Protein AF-A0A941I715-F1 (afdb_monomer_lite)

Sequence (125 aa):
VWVVMDITERKRLETQLQESMAEQLRLRTLQMQAELKEAERARIHAEEATAAKSMFLANMSHEIRTPMNAIIGMAHLALRTALDDKQRDYVEKIHHAGMSLLGIVNDILDFSKVEAGKLSIEHID

pLDDT: mean 88.22, std 15.09, range [35.47, 98.5]

Organism: NCBI:txid2828733

InterPro domains:
  IPR000700 PAS-associated, C-terminal [PS50113] (1-19)
  IPR003661 Signal transduction histidine kinase, dimerisation/phosphoacceptor domain [PF00512] (52-117)
  IPR003661 Signal transduction histidine kinase, dimerisation/phosphoacceptor domain [SM00388] (52-117)
  IPR003661 Signal transduction histidine kinase, dimerisation/phosphoacceptor domain [cd00082] (51-113)
  IPR036097 Signal transduction histidine kinase, dimerisation/phosphoacceptor domain superfamily [SSF47384] (40-118)

Secondary structure (DSSP, 8-state):
--HHHHHHHHHHHHHHHHHHHHHHHHHHHHHHHHHHHHHHHHHHHHHHHHHHHHHHHHHHHHHHHHHHHHHHHHHHHHTTS---HHHHHHHHHHHHHHHHHHHHHHHHHHHHHHHTT--------

Radius of gyration: 34.63 Å; chains: 1; bounding box: 70×21×107 Å

Structure (mmCIF, N/CA/C/O backbone):
data_AF-A0A941I715-F1
#
_entry.id   AF-A0A941I715-F1
#
loop_
_atom_site.group_PDB
_atom_site.id
_atom_site.type_symbol
_atom_site.label_atom_id
_atom_site.label_alt_id
_atom_site.label_comp_id
_atom_site.label_asym_id
_atom_site.label_entity_id
_atom_site.label_seq_id
_atom_site.pdbx_PDB_ins_code
_atom_site.Cartn_x
_atom_site.Cartn_y
_atom_site.Cartn_z
_atom_site.occupancy
_atom_site.B_iso_or_equiv
_atom_site.auth_seq_id
_atom_site.auth_comp_id
_atom_site.auth_asym_id
_atom_site.auth_atom_id
_atom_site.pdbx_PDB_model_num
ATOM 1 N N . VAL A 1 1 ? 40.218 -7.087 -73.235 1.00 48.50 1 VAL A N 1
ATOM 2 C CA . VAL A 1 1 ? 40.426 -6.153 -72.104 1.00 48.50 1 VAL A CA 1
ATOM 3 C C . VAL A 1 1 ? 39.073 -5.566 -71.711 1.00 48.50 1 VAL A C 1
ATOM 5 O O . VAL A 1 1 ? 38.735 -4.510 -72.201 1.00 48.50 1 VAL A O 1
ATOM 8 N N . TRP A 1 2 ? 38.258 -6.298 -70.941 1.00 55.56 2 TRP A N 1
ATOM 9 C CA . TRP A 1 2 ? 36.926 -5.839 -70.474 1.00 55.56 2 TRP A CA 1
ATOM 10 C C . TRP A 1 2 ? 36.509 -6.475 -69.133 1.00 55.56 2 TRP A C 1
ATOM 12 O O . TRP A 1 2 ? 35.708 -5.906 -68.409 1.00 55.56 2 TRP A O 1
ATOM 22 N N . VAL A 1 3 ? 37.119 -7.600 -68.737 1.00 56.84 3 VAL A N 1
ATOM 23 C CA . VAL A 1 3 ? 36.773 -8.307 -67.488 1.00 56.84 3 VAL A CA 1
ATOM 24 C C . VAL A 1 3 ? 37.235 -7.569 -66.223 1.00 56.84 3 VAL A C 1
ATOM 26 O O . VAL A 1 3 ? 36.580 -7.665 -65.200 1.00 56.84 3 VAL A O 1
ATOM 29 N N . VAL A 1 4 ? 38.326 -6.794 -66.270 1.00 57.59 4 VAL A N 1
ATOM 30 C CA . VAL A 1 4 ? 38.911 -6.151 -65.068 1.00 57.59 4 VAL A CA 1
ATOM 31 C C . VAL A 1 4 ? 38.121 -4.911 -64.605 1.00 57.59 4 VAL A C 1
ATOM 33 O O . VAL A 1 4 ? 38.171 -4.547 -63.430 1.00 57.59 4 VAL A O 1
ATOM 36 N N . MET A 1 5 ? 37.363 -4.277 -65.508 1.00 55.78 5 MET A N 1
ATOM 37 C CA . MET A 1 5 ? 36.610 -3.050 -65.209 1.00 55.78 5 MET A CA 1
ATOM 38 C C . MET A 1 5 ? 35.299 -3.347 -64.448 1.00 55.78 5 MET A C 1
ATOM 40 O O . MET A 1 5 ? 34.951 -2.601 -63.540 1.00 55.78 5 MET A O 1
ATOM 44 N N . ASP A 1 6 ? 34.665 -4.496 -64.711 1.00 64.88 6 ASP A N 1
ATOM 45 C CA . ASP A 1 6 ? 33.419 -4.96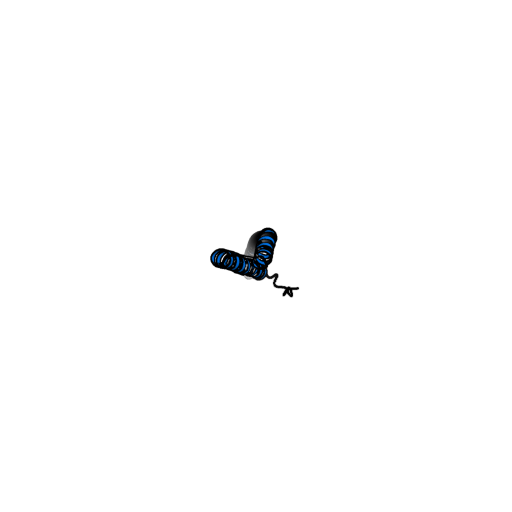4 -64.069 1.00 64.88 6 ASP A CA 1
ATOM 46 C C . ASP A 1 6 ? 33.611 -5.339 -62.581 1.00 64.88 6 ASP A C 1
ATOM 48 O O . ASP A 1 6 ? 32.857 -4.934 -61.694 1.00 64.88 6 ASP A O 1
ATOM 52 N N . ILE A 1 7 ? 34.719 -6.020 -62.267 1.00 73.00 7 ILE A N 1
ATOM 53 C CA . ILE A 1 7 ? 35.015 -6.508 -60.907 1.00 73.00 7 ILE A CA 1
ATOM 54 C C . ILE A 1 7 ? 35.323 -5.376 -59.918 1.00 73.00 7 ILE A C 1
ATOM 56 O O . ILE A 1 7 ? 35.133 -5.545 -58.714 1.00 73.00 7 ILE A O 1
ATOM 60 N N . THR A 1 8 ? 35.822 -4.235 -60.402 1.00 84.19 8 THR A N 1
ATOM 61 C CA . THR A 1 8 ? 36.220 -3.106 -59.545 1.00 84.19 8 THR A CA 1
ATOM 62 C C . THR A 1 8 ? 35.006 -2.306 -59.076 1.00 84.19 8 THR A C 1
ATOM 64 O O . THR A 1 8 ? 34.928 -1.964 -57.896 1.00 84.19 8 THR A O 1
ATOM 67 N N . GLU A 1 9 ? 34.042 -2.033 -59.962 1.00 83.50 9 GLU A N 1
ATOM 68 C CA . GLU A 1 9 ? 32.791 -1.363 -59.579 1.00 83.50 9 GLU A CA 1
ATOM 69 C C . GLU A 1 9 ? 31.936 -2.241 -58.674 1.00 83.50 9 GLU A C 1
ATOM 71 O O . GLU A 1 9 ? 31.484 -1.779 -57.626 1.00 83.50 9 GLU A O 1
ATOM 76 N N . ARG A 1 10 ? 31.801 -3.530 -59.006 1.00 84.12 10 ARG A N 1
ATOM 77 C CA . ARG A 1 10 ? 31.069 -4.479 -58.166 1.00 84.12 10 ARG A CA 1
ATOM 78 C C . ARG A 1 10 ? 31.646 -4.568 -56.750 1.00 84.12 10 ARG A C 1
ATOM 80 O O . ARG A 1 10 ? 30.887 -4.484 -55.790 1.00 84.12 10 ARG A O 1
ATOM 87 N N . LYS A 1 11 ? 32.975 -4.668 -56.601 1.00 86.50 11 LYS A N 1
ATOM 88 C CA . LYS A 1 11 ? 33.616 -4.670 -55.272 1.00 86.50 11 LYS A CA 1
ATOM 89 C C . LYS A 1 11 ? 33.367 -3.379 -54.498 1.00 86.50 11 LYS A C 1
ATOM 91 O O . LYS A 1 11 ? 33.125 -3.445 -53.301 1.00 86.50 11 LYS A O 1
ATOM 96 N N . ARG A 1 12 ? 33.413 -2.214 -55.157 1.00 86.75 12 ARG A N 1
ATOM 97 C CA . ARG A 1 12 ? 33.127 -0.923 -54.504 1.00 86.75 12 ARG A CA 1
ATOM 98 C C . ARG A 1 12 ? 31.690 -0.853 -54.000 1.00 86.75 12 ARG A C 1
ATOM 100 O O . ARG A 1 12 ? 31.486 -0.414 -52.876 1.00 86.75 12 ARG A O 1
ATOM 107 N N . LEU A 1 13 ? 30.726 -1.316 -54.796 1.00 88.75 13 LEU A N 1
ATOM 108 C CA . LEU A 1 13 ? 29.319 -1.380 -54.394 1.00 88.75 13 LEU A CA 1
ATOM 109 C C . LEU A 1 13 ? 29.108 -2.346 -53.223 1.00 88.75 13 LEU A C 1
ATOM 111 O O . LEU A 1 13 ? 28.404 -2.008 -52.278 1.00 88.75 13 LEU A O 1
ATOM 115 N N . GLU A 1 14 ? 29.749 -3.517 -53.245 1.00 90.25 14 GLU A N 1
ATOM 116 C CA . GLU A 1 14 ? 29.704 -4.477 -52.134 1.00 90.25 14 GLU A CA 1
ATOM 117 C C . GLU A 1 14 ? 30.309 -3.886 -50.849 1.00 90.25 14 GLU A C 1
ATOM 119 O O . GLU A 1 14 ? 29.703 -4.001 -49.786 1.00 90.25 14 GLU A O 1
ATOM 124 N N . THR A 1 15 ? 31.454 -3.197 -50.932 1.00 91.75 15 THR A N 1
ATOM 125 C CA . THR A 1 15 ? 32.066 -2.514 -49.778 1.00 91.75 15 THR A CA 1
ATOM 126 C C . THR A 1 15 ? 31.189 -1.375 -49.258 1.00 91.75 15 THR A C 1
ATOM 128 O O . THR A 1 15 ? 30.943 -1.314 -48.059 1.00 91.75 15 THR A O 1
ATOM 131 N N . GLN A 1 16 ? 30.641 -0.525 -50.131 1.00 92.38 16 GLN A N 1
ATOM 132 C CA . GLN A 1 16 ? 29.723 0.550 -49.730 1.00 92.38 16 GLN A CA 1
ATOM 133 C C . GLN A 1 16 ? 28.449 0.007 -49.076 1.00 92.38 16 GLN A C 1
ATOM 135 O O . GLN A 1 16 ? 27.970 0.563 -48.087 1.00 92.38 16 GLN A O 1
ATOM 140 N N . LEU A 1 17 ? 27.903 -1.094 -49.602 1.00 92.31 17 LEU A N 1
ATOM 141 C CA . LEU A 1 17 ? 26.750 -1.764 -49.011 1.00 92.31 17 LEU A CA 1
ATOM 142 C C . LEU A 1 17 ? 27.092 -2.331 -47.628 1.00 92.31 17 LEU A C 1
ATOM 144 O O . LEU A 1 17 ? 26.318 -2.149 -46.692 1.00 92.31 17 LEU A O 1
ATOM 148 N N . GLN A 1 18 ? 28.255 -2.972 -47.479 1.00 92.88 18 GLN A N 1
ATOM 149 C CA . GLN A 1 18 ? 28.731 -3.486 -46.192 1.00 92.88 18 GLN A CA 1
ATOM 150 C C . GLN A 1 18 ? 28.954 -2.369 -45.168 1.00 92.88 18 GLN A C 1
ATOM 152 O O . GLN A 1 18 ? 28.526 -2.506 -44.024 1.00 92.88 18 GLN A O 1
ATOM 157 N N . GLU A 1 19 ? 29.572 -1.258 -45.568 1.00 94.31 19 GLU A N 1
ATOM 158 C CA . GLU A 1 19 ? 29.776 -0.083 -44.714 1.00 94.31 19 GLU A CA 1
ATOM 159 C C . GLU A 1 19 ? 28.439 0.533 -44.284 1.00 94.31 19 GLU A C 1
ATOM 161 O O . GLU A 1 19 ? 28.235 0.805 -43.101 1.00 94.31 19 GLU A O 1
ATOM 166 N N . SER A 1 20 ? 27.487 0.673 -45.214 1.00 93.69 20 SER A N 1
ATOM 167 C CA . SER A 1 20 ? 26.140 1.166 -44.913 1.00 93.69 20 SER A CA 1
ATOM 168 C C . SER A 1 20 ? 25.390 0.250 -43.941 1.00 93.69 20 SER A C 1
ATOM 170 O O . SER A 1 20 ? 24.794 0.734 -42.978 1.00 93.69 20 SER A O 1
ATOM 172 N N . MET A 1 21 ? 25.449 -1.070 -44.143 1.00 94.38 21 MET A N 1
ATOM 173 C CA . MET A 1 21 ? 24.836 -2.048 -43.239 1.00 94.38 21 MET A CA 1
ATOM 174 C C . MET A 1 21 ? 25.486 -2.037 -41.852 1.00 94.38 21 MET A C 1
ATOM 176 O O . MET A 1 21 ? 24.779 -2.100 -40.845 1.00 94.38 21 MET A O 1
ATOM 180 N N . ALA A 1 22 ? 26.817 -1.941 -41.781 1.00 94.88 22 ALA A N 1
ATOM 181 C CA . ALA A 1 22 ? 27.546 -1.858 -40.519 1.00 94.88 22 ALA A CA 1
ATOM 182 C C . ALA A 1 22 ? 27.158 -0.598 -39.735 1.00 94.88 22 ALA A C 1
ATOM 184 O O . ALA A 1 22 ? 26.914 -0.674 -38.528 1.00 94.88 22 ALA A O 1
ATOM 185 N N . GLU A 1 23 ? 27.021 0.539 -40.418 1.00 94.94 23 GLU A N 1
ATOM 186 C CA . GLU A 1 23 ? 26.576 1.781 -39.789 1.00 94.94 23 GLU A CA 1
ATOM 187 C C . GLU A 1 23 ? 25.114 1.696 -39.327 1.00 94.94 23 GLU A C 1
ATOM 189 O O . GLU A 1 23 ? 24.802 2.069 -38.198 1.00 94.94 23 GLU A O 1
ATOM 194 N N . GLN A 1 24 ? 24.215 1.112 -40.128 1.00 95.44 24 GLN A N 1
ATOM 195 C CA . GLN A 1 24 ? 22.828 0.872 -39.713 1.00 95.44 24 GLN A CA 1
ATOM 196 C C . GLN A 1 24 ? 22.735 -0.022 -38.470 1.00 95.44 24 GLN A C 1
ATOM 198 O O . GLN A 1 24 ? 21.983 0.287 -37.544 1.00 95.44 24 GLN A O 1
ATOM 203 N N . LEU A 1 25 ? 23.506 -1.113 -38.424 1.00 96.44 25 LEU A N 1
ATOM 204 C CA . LEU A 1 25 ? 23.578 -2.000 -37.260 1.00 96.44 25 LEU A CA 1
ATOM 205 C C . LEU A 1 25 ? 24.098 -1.261 -36.028 1.00 96.44 25 LEU A C 1
ATOM 207 O O . LEU A 1 25 ? 23.554 -1.426 -34.934 1.00 96.44 25 LEU A O 1
ATOM 211 N N . ARG A 1 26 ? 25.118 -0.416 -36.199 1.00 96.31 26 ARG A N 1
ATOM 212 C CA . ARG A 1 26 ? 25.669 0.402 -35.118 1.00 96.31 26 ARG A CA 1
ATOM 213 C C . ARG A 1 26 ? 24.632 1.381 -34.575 1.00 96.31 26 ARG A C 1
ATOM 215 O O . ARG A 1 26 ? 24.416 1.411 -33.365 1.00 96.31 26 ARG A O 1
ATOM 222 N N . LEU A 1 27 ? 23.958 2.130 -35.447 1.00 96.44 27 LEU A N 1
ATOM 223 C CA . LEU A 1 27 ? 22.904 3.069 -35.057 1.00 96.44 27 LEU A CA 1
ATOM 224 C C . LEU A 1 27 ? 21.757 2.355 -34.341 1.00 96.44 27 LEU A C 1
ATOM 226 O O . LEU A 1 27 ? 21.313 2.811 -33.289 1.00 96.44 27 LEU A O 1
ATOM 230 N N . ARG A 1 28 ? 21.332 1.195 -34.850 1.00 96.31 28 ARG A N 1
ATOM 231 C CA . ARG A 1 28 ? 20.278 0.393 -34.223 1.00 96.31 28 ARG A CA 1
ATOM 232 C C . ARG A 1 28 ? 20.692 -0.153 -32.859 1.00 96.31 28 ARG A C 1
ATOM 234 O O . ARG A 1 28 ? 19.882 -0.167 -31.939 1.00 96.31 28 ARG A O 1
ATOM 241 N N . THR A 1 29 ? 21.956 -0.547 -32.707 1.00 96.12 29 THR A N 1
ATOM 242 C CA . THR A 1 29 ? 22.513 -0.979 -31.416 1.00 96.12 29 THR A CA 1
ATOM 243 C C . THR A 1 29 ? 22.512 0.170 -30.408 1.00 96.12 29 THR A C 1
ATOM 245 O O . THR A 1 29 ? 22.099 -0.023 -29.268 1.00 96.12 29 THR A O 1
ATOM 248 N N . LEU A 1 30 ? 22.916 1.375 -30.823 1.00 97.12 30 LEU A N 1
ATOM 249 C CA . LEU A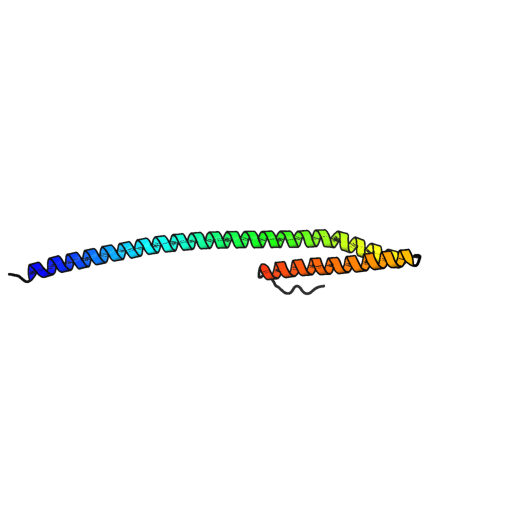 1 30 ? 22.896 2.565 -29.966 1.00 97.12 30 LEU A CA 1
ATOM 250 C C . LEU A 1 30 ? 21.467 2.958 -29.562 1.00 97.12 30 LEU A C 1
ATOM 252 O O . LEU A 1 30 ? 21.235 3.272 -28.396 1.00 97.12 30 LEU A O 1
ATOM 256 N N . GLN A 1 31 ? 20.509 2.895 -30.493 1.00 96.69 31 GLN A N 1
ATOM 257 C CA . GLN A 1 31 ? 19.089 3.128 -30.206 1.00 96.69 31 GLN A CA 1
ATOM 258 C C . GLN A 1 31 ? 18.550 2.114 -29.195 1.00 96.69 31 GLN A C 1
ATOM 260 O O . GLN A 1 31 ? 18.013 2.510 -28.166 1.00 96.69 31 GLN A O 1
ATOM 265 N N . MET A 1 32 ? 18.782 0.821 -29.426 1.00 96.56 32 MET A N 1
ATOM 266 C CA . MET A 1 32 ? 18.347 -0.240 -28.516 1.00 96.56 32 MET A CA 1
ATOM 267 C C . MET A 1 32 ? 18.969 -0.087 -27.120 1.00 96.56 32 MET A C 1
ATOM 269 O O . MET A 1 32 ? 18.294 -0.285 -26.115 1.00 96.56 32 MET A O 1
ATOM 273 N N . GLN A 1 33 ? 20.243 0.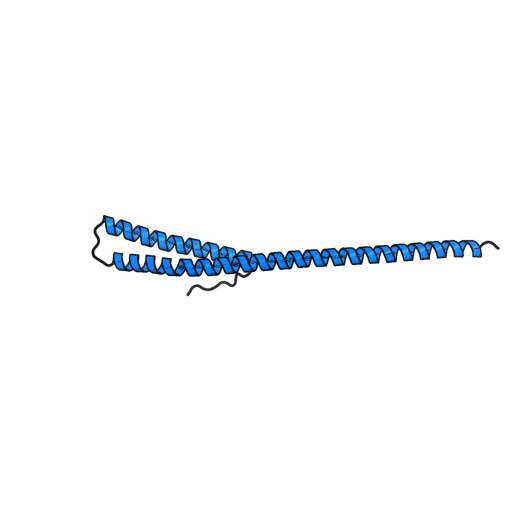305 -27.028 1.00 96.94 33 GLN A N 1
ATOM 274 C CA . GLN A 1 33 ? 20.888 0.585 -25.741 1.00 96.94 33 GLN A CA 1
ATOM 275 C C . GLN A 1 33 ? 20.261 1.784 -25.017 1.00 96.94 33 GLN A C 1
ATOM 277 O O . GLN A 1 33 ? 20.120 1.747 -23.793 1.00 96.94 33 GLN A O 1
ATOM 282 N N . ALA A 1 34 ? 19.891 2.838 -25.748 1.00 96.56 34 ALA A N 1
ATOM 283 C CA . ALA A 1 34 ? 19.209 3.994 -25.176 1.00 96.56 34 ALA A CA 1
ATOM 284 C C . ALA A 1 34 ? 17.812 3.619 -24.655 1.00 96.56 34 ALA A C 1
ATOM 286 O O . ALA A 1 34 ? 17.501 3.924 -23.505 1.00 96.56 34 ALA A O 1
ATOM 287 N N . GLU A 1 35 ? 17.030 2.884 -25.451 1.00 96.94 35 GLU A N 1
ATOM 288 C CA . GLU A 1 35 ? 15.700 2.384 -25.076 1.00 96.94 35 GLU A CA 1
ATOM 289 C C . GLU A 1 35 ? 15.761 1.473 -23.846 1.00 96.94 35 GLU A C 1
ATOM 291 O O . GLU A 1 35 ? 14.993 1.654 -22.904 1.00 96.94 35 GLU A O 1
ATOM 296 N N . LEU A 1 36 ? 16.718 0.538 -23.796 1.00 97.19 36 LEU A N 1
ATOM 297 C CA . LEU A 1 36 ? 16.913 -0.333 -22.632 1.00 97.19 36 LEU A CA 1
ATOM 298 C C . LEU A 1 36 ? 17.246 0.465 -21.370 1.00 97.19 36 LEU A C 1
ATOM 300 O O . LEU A 1 36 ? 16.738 0.166 -20.292 1.00 97.19 36 LEU A O 1
ATOM 304 N N . LYS A 1 37 ? 18.088 1.495 -21.492 1.00 97.25 37 LYS A N 1
ATOM 305 C CA . LYS A 1 37 ? 18.455 2.347 -20.358 1.00 97.25 37 LYS A CA 1
ATOM 306 C C . LYS A 1 37 ? 17.272 3.177 -19.861 1.00 97.25 37 LYS A C 1
ATOM 308 O O . LYS A 1 37 ? 17.165 3.417 -18.661 1.00 97.25 37 LYS A O 1
ATOM 313 N N . GLU A 1 38 ? 16.410 3.637 -20.760 1.00 96.81 38 GLU A N 1
ATOM 314 C CA . GLU A 1 38 ? 15.191 4.362 -20.406 1.00 96.81 38 GLU A CA 1
ATOM 315 C C . GLU A 1 38 ? 14.157 3.440 -19.753 1.00 96.81 38 GLU A C 1
ATOM 317 O O . GLU A 1 38 ? 13.642 3.768 -18.684 1.00 96.81 38 GLU A O 1
ATOM 322 N N . ALA A 1 39 ? 13.937 2.253 -20.323 1.00 96.88 39 ALA A N 1
ATOM 323 C CA . ALA A 1 39 ? 13.063 1.235 -19.754 1.00 96.88 39 ALA A CA 1
ATOM 324 C C . ALA A 1 39 ? 13.517 0.815 -18.349 1.00 96.88 39 ALA A C 1
ATOM 326 O O . ALA A 1 39 ? 12.698 0.732 -17.437 1.00 96.88 39 ALA A O 1
ATOM 327 N N . GLU A 1 40 ? 14.822 0.621 -18.142 1.00 96.50 40 GLU A N 1
ATOM 328 C CA . GLU A 1 40 ? 15.363 0.267 -16.830 1.00 96.50 40 GLU A CA 1
ATOM 329 C C . GLU A 1 40 ? 15.182 1.395 -15.808 1.00 96.50 40 GLU A C 1
ATOM 331 O O . GLU A 1 40 ? 14.796 1.143 -14.669 1.00 96.50 40 GLU A O 1
ATOM 336 N N . ARG A 1 41 ? 15.379 2.658 -16.208 1.00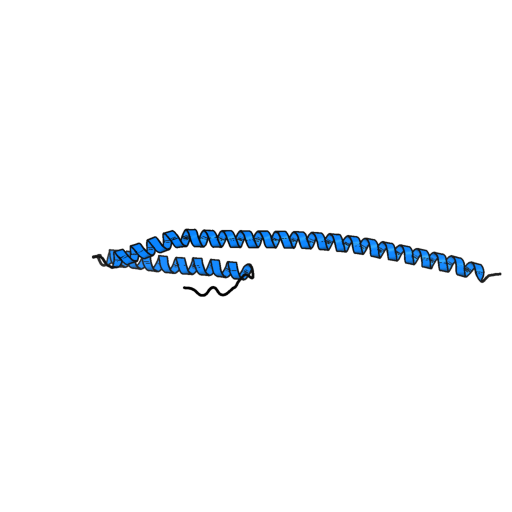 96.62 41 ARG A N 1
ATOM 337 C CA . ARG A 1 41 ? 15.089 3.807 -15.333 1.00 96.62 41 ARG A CA 1
ATOM 338 C C . ARG A 1 41 ? 13.613 3.877 -14.959 1.00 96.62 41 ARG A C 1
ATOM 340 O O . ARG A 1 41 ? 13.297 4.102 -13.795 1.00 96.62 41 ARG A O 1
ATOM 347 N N . ALA A 1 42 ? 12.720 3.675 -15.924 1.00 95.69 42 ALA A N 1
ATOM 348 C CA . ALA A 1 42 ? 11.284 3.652 -15.673 1.00 95.69 42 ALA A CA 1
ATOM 349 C C . ALA A 1 42 ? 10.896 2.503 -14.726 1.00 95.69 42 ALA A C 1
ATOM 351 O O . ALA A 1 42 ? 10.106 2.716 -13.806 1.00 95.69 42 ALA A O 1
ATOM 352 N N . ARG A 1 43 ? 11.498 1.317 -14.900 1.00 93.88 43 ARG A N 1
ATOM 353 C CA . ARG A 1 43 ? 11.313 0.159 -14.013 1.00 93.88 43 ARG A CA 1
ATOM 354 C C . ARG A 1 43 ? 11.750 0.473 -12.584 1.00 93.88 43 ARG A C 1
ATOM 356 O O . ARG A 1 43 ? 10.958 0.287 -11.667 1.00 93.88 43 ARG A O 1
ATOM 363 N N . ILE A 1 44 ? 12.963 1.002 -12.402 1.00 94.75 44 ILE A N 1
ATOM 364 C CA . ILE A 1 44 ? 13.495 1.371 -11.080 1.00 94.75 44 ILE A CA 1
ATOM 365 C C . ILE A 1 44 ? 12.576 2.390 -10.398 1.00 94.75 44 ILE A C 1
ATOM 367 O O . ILE A 1 44 ? 12.187 2.189 -9.251 1.00 94.75 44 ILE A O 1
ATOM 371 N N . HIS A 1 45 ? 12.156 3.441 -11.106 1.00 94.25 45 HIS A N 1
ATOM 372 C CA . HIS A 1 45 ? 11.241 4.435 -10.541 1.00 94.25 45 HIS A CA 1
ATOM 373 C C . HIS A 1 45 ? 9.884 3.844 -10.137 1.00 94.25 45 HIS A C 1
ATOM 375 O O . HIS A 1 45 ? 9.342 4.207 -9.092 1.00 94.25 45 HIS A O 1
ATOM 381 N N . ALA A 1 46 ? 9.332 2.925 -10.931 1.00 90.38 46 ALA A N 1
ATOM 382 C CA . ALA A 1 46 ? 8.088 2.239 -10.589 1.00 90.38 46 ALA A CA 1
ATOM 383 C C . ALA A 1 46 ? 8.245 1.343 -9.344 1.00 90.38 46 ALA A C 1
ATOM 385 O O . ALA A 1 46 ? 7.359 1.308 -8.484 1.00 90.38 46 ALA A O 1
ATOM 386 N N . GLU A 1 47 ? 9.379 0.653 -9.213 1.00 89.62 47 GLU A N 1
ATOM 387 C CA . GLU A 1 47 ? 9.700 -0.188 -8.055 1.00 89.62 47 GLU A CA 1
ATOM 388 C C . GLU A 1 47 ? 9.884 0.637 -6.779 1.00 89.62 47 GLU A C 1
ATOM 390 O O . GLU A 1 47 ? 9.315 0.297 -5.740 1.00 89.62 47 GLU A O 1
ATOM 395 N N . GLU A 1 48 ? 10.601 1.759 -6.861 1.00 90.94 48 GLU A N 1
ATOM 396 C CA . GLU A 1 48 ? 10.768 2.703 -5.752 1.00 90.94 48 GLU A CA 1
ATOM 397 C C . GLU A 1 48 ? 9.421 3.270 -5.288 1.00 90.94 48 GLU A C 1
ATOM 399 O O . GLU A 1 48 ? 9.129 3.277 -4.089 1.00 90.94 48 GLU A O 1
ATOM 404 N N . ALA A 1 49 ? 8.564 3.689 -6.225 1.00 90.19 49 ALA A N 1
ATOM 405 C CA . ALA A 1 49 ? 7.232 4.199 -5.912 1.00 90.19 49 ALA A CA 1
ATOM 406 C C . ALA A 1 49 ? 6.356 3.134 -5.229 1.00 90.19 49 ALA A C 1
ATOM 408 O O . ALA A 1 49 ? 5.681 3.418 -4.235 1.00 90.19 49 ALA A O 1
ATOM 409 N N . THR A 1 50 ? 6.407 1.892 -5.715 1.00 87.50 50 THR A N 1
ATOM 410 C CA . THR A 1 50 ? 5.666 0.761 -5.138 1.00 87.50 50 THR A CA 1
ATOM 411 C C . THR A 1 50 ? 6.165 0.422 -3.731 1.00 87.50 50 THR A C 1
ATOM 413 O O . THR A 1 50 ? 5.367 0.208 -2.812 1.00 87.50 50 THR A O 1
ATOM 416 N N . ALA A 1 51 ? 7.484 0.427 -3.522 1.00 87.00 51 ALA A N 1
ATOM 417 C CA . ALA A 1 51 ? 8.089 0.200 -2.215 1.00 87.00 51 ALA A CA 1
ATOM 418 C C . ALA A 1 51 ? 7.720 1.305 -1.212 1.00 87.00 51 ALA A C 1
ATOM 420 O O . ALA A 1 51 ? 7.343 0.998 -0.079 1.00 87.00 51 ALA A O 1
ATOM 421 N N . ALA A 1 52 ? 7.761 2.572 -1.634 1.00 89.19 52 ALA A N 1
ATOM 422 C CA . ALA A 1 52 ? 7.367 3.712 -0.809 1.00 89.19 52 ALA A CA 1
ATOM 423 C C . ALA A 1 52 ? 5.882 3.648 -0.417 1.00 89.19 52 ALA A C 1
ATOM 425 O O . ALA A 1 52 ? 5.549 3.806 0.759 1.00 89.19 52 ALA A O 1
ATOM 426 N N . LYS A 1 53 ? 4.995 3.330 -1.372 1.00 89.50 53 LYS A N 1
ATOM 427 C CA . LYS A 1 53 ? 3.560 3.108 -1.119 1.00 89.50 53 LYS A CA 1
ATOM 428 C C . LYS A 1 53 ? 3.338 1.992 -0.096 1.00 89.50 53 LYS A C 1
ATOM 430 O O . LYS A 1 53 ? 2.570 2.164 0.849 1.00 89.50 53 LYS A O 1
ATOM 435 N N . SER A 1 54 ? 4.046 0.873 -0.251 1.00 88.12 54 SER A N 1
ATOM 436 C CA . SER A 1 54 ? 3.946 -0.276 0.658 1.00 88.12 54 SER A CA 1
ATOM 437 C C . SER A 1 54 ? 4.365 0.085 2.083 1.00 88.12 54 SER A C 1
ATOM 439 O O . SER A 1 54 ? 3.662 -0.235 3.039 1.00 88.12 54 SER A O 1
ATOM 441 N N . MET A 1 55 ? 5.495 0.783 2.224 1.00 89.56 55 MET A N 1
ATOM 442 C CA . MET A 1 55 ? 6.014 1.222 3.519 1.00 89.56 55 MET A CA 1
ATOM 443 C C . MET A 1 55 ? 5.068 2.213 4.199 1.00 89.56 55 MET A C 1
ATOM 445 O O . MET A 1 55 ? 4.795 2.086 5.390 1.00 89.56 55 MET A O 1
ATOM 449 N N . PHE A 1 56 ? 4.524 3.162 3.436 1.00 92.19 56 PHE A N 1
ATOM 450 C CA . PHE A 1 56 ? 3.535 4.104 3.941 1.00 92.19 56 PHE A CA 1
ATOM 451 C C . PHE A 1 56 ? 2.304 3.380 4.501 1.00 92.19 56 PHE A C 1
ATOM 453 O O . PHE A 1 56 ? 1.914 3.628 5.639 1.00 92.19 56 PHE A O 1
ATOM 460 N N . LEU A 1 57 ? 1.731 2.438 3.745 1.00 91.94 57 LEU A N 1
ATOM 461 C CA . LEU A 1 57 ? 0.544 1.695 4.181 1.00 91.94 57 LEU A CA 1
ATOM 462 C C . LEU A 1 57 ? 0.814 0.815 5.409 1.00 91.94 57 LEU A C 1
ATOM 464 O O . LEU A 1 57 ? -0.025 0.760 6.308 1.00 91.94 57 LEU A O 1
ATOM 468 N N . ALA A 1 58 ? 1.987 0.183 5.493 1.00 89.38 58 ALA A N 1
ATOM 469 C CA . ALA A 1 58 ? 2.386 -0.588 6.671 1.00 89.38 58 ALA A CA 1
ATOM 470 C C . ALA A 1 58 ? 2.481 0.290 7.931 1.00 89.38 58 ALA A C 1
ATOM 472 O O . ALA A 1 58 ? 1.927 -0.063 8.974 1.00 89.38 58 ALA A O 1
ATOM 473 N N . ASN A 1 59 ? 3.114 1.462 7.818 1.00 89.62 59 ASN A N 1
ATOM 474 C CA . ASN A 1 59 ? 3.241 2.403 8.930 1.00 89.62 59 ASN A CA 1
ATOM 475 C C . ASN A 1 59 ? 1.872 2.923 9.382 1.00 89.62 59 ASN A C 1
ATOM 477 O O . ASN A 1 59 ? 1.559 2.877 10.570 1.00 89.62 59 ASN A O 1
ATOM 481 N N . MET A 1 60 ? 1.023 3.339 8.438 1.00 93.38 60 MET A N 1
ATOM 482 C CA . MET A 1 60 ? -0.334 3.800 8.746 1.00 93.38 60 MET A CA 1
ATOM 483 C C . MET A 1 60 ? -1.177 2.703 9.404 1.00 93.38 60 MET A C 1
ATOM 485 O O . MET A 1 60 ? -1.887 2.975 10.369 1.00 93.38 60 MET A O 1
ATOM 489 N N . SER A 1 61 ? -1.075 1.450 8.946 1.00 93.19 61 SER A N 1
ATOM 490 C CA . SER A 1 61 ? -1.775 0.324 9.576 1.00 93.19 61 SER A CA 1
ATOM 491 C C . SER A 1 61 ? -1.357 0.144 11.040 1.00 93.19 61 SER A C 1
ATOM 493 O O . SER A 1 61 ? -2.220 0.019 11.911 1.00 93.19 61 SER A O 1
ATOM 495 N N . HIS A 1 62 ? -0.057 0.212 11.345 1.00 93.94 62 HIS A N 1
ATOM 496 C CA . HIS A 1 62 ? 0.441 0.118 12.720 1.00 93.94 62 HIS A CA 1
ATOM 497 C C . HIS A 1 62 ? -0.032 1.292 13.602 1.00 93.94 62 HIS A C 1
ATOM 499 O O . HIS A 1 62 ? -0.470 1.091 14.744 1.00 93.94 62 HIS A O 1
ATOM 505 N N . GLU A 1 63 ? 0.016 2.515 13.067 1.00 96.38 63 GLU A N 1
ATOM 506 C CA . GLU A 1 63 ? -0.432 3.729 13.760 1.00 96.38 63 GLU A CA 1
ATOM 507 C C . GLU A 1 63 ? -1.943 3.757 14.003 1.00 96.38 63 GLU A C 1
ATOM 509 O O . GLU A 1 63 ? -2.374 4.310 15.010 1.00 96.38 63 GLU A O 1
ATOM 514 N N . ILE A 1 64 ? -2.747 3.123 13.144 1.00 93.69 64 ILE A N 1
ATOM 515 C CA . ILE A 1 64 ? -4.197 2.981 13.340 1.00 93.69 64 ILE A CA 1
ATOM 516 C C . ILE A 1 64 ? -4.512 1.826 14.299 1.00 93.69 64 ILE A C 1
ATOM 518 O O . ILE A 1 64 ? -5.379 1.955 15.165 1.00 93.69 64 ILE A O 1
ATOM 522 N N . ARG A 1 65 ? -3.803 0.695 14.198 1.00 94.38 65 ARG A N 1
ATOM 523 C CA . ARG A 1 65 ? -4.055 -0.497 15.025 1.00 94.38 65 ARG A CA 1
ATOM 524 C C . ARG A 1 65 ? -3.919 -0.202 16.517 1.00 94.38 65 ARG A C 1
ATOM 526 O O . ARG A 1 65 ? -4.739 -0.664 17.303 1.00 94.38 65 ARG A O 1
ATOM 533 N N . THR A 1 66 ? -2.918 0.582 16.910 1.00 96.06 66 THR A N 1
ATOM 534 C CA . THR A 1 66 ? -2.655 0.912 18.321 1.00 96.06 66 THR A CA 1
ATOM 535 C C . THR A 1 66 ? -3.835 1.627 19.009 1.00 96.06 66 THR A C 1
ATOM 537 O O . THR A 1 66 ? -4.364 1.083 19.984 1.00 96.06 66 THR A O 1
ATOM 540 N N . PRO A 1 67 ? -4.313 2.797 18.534 1.00 96.88 67 PRO A N 1
ATOM 541 C CA . PRO A 1 67 ? -5.469 3.466 19.125 1.00 96.88 67 PRO A CA 1
ATOM 542 C C . PRO A 1 67 ? -6.758 2.655 18.959 1.00 96.88 67 PRO A C 1
ATOM 544 O O . PRO A 1 67 ? -7.586 2.661 19.867 1.00 96.88 67 PRO A O 1
ATOM 547 N N . MET A 1 68 ? -6.925 1.905 17.864 1.00 96.69 68 MET A N 1
ATOM 548 C CA . MET A 1 68 ? -8.111 1.063 17.682 1.00 96.69 68 MET A CA 1
ATOM 549 C C . MET A 1 68 ? -8.183 -0.086 18.685 1.00 96.69 68 MET A C 1
ATOM 551 O O . MET A 1 68 ? -9.231 -0.289 19.297 1.00 96.69 68 MET A O 1
ATOM 555 N N . ASN A 1 69 ? -7.072 -0.785 18.928 1.00 96.50 69 ASN A N 1
ATOM 556 C CA . ASN A 1 69 ? -6.996 -1.822 19.957 1.00 96.50 69 ASN A CA 1
ATOM 557 C C . ASN A 1 69 ? -7.270 -1.248 21.351 1.00 96.50 69 ASN A C 1
ATOM 559 O O . ASN A 1 69 ? -7.952 -1.889 22.151 1.00 96.50 69 ASN A O 1
ATOM 563 N N . ALA A 1 70 ? -6.801 -0.028 21.635 1.00 97.62 70 ALA A N 1
ATOM 564 C CA . ALA A 1 70 ? -7.130 0.658 22.879 1.00 97.62 70 ALA A CA 1
ATOM 565 C C . ALA A 1 70 ? -8.638 0.948 22.984 1.00 97.62 70 ALA A C 1
ATOM 567 O O . ALA A 1 70 ? -9.242 0.620 24.001 1.00 97.62 70 ALA A O 1
ATOM 568 N N . ILE A 1 71 ? -9.270 1.490 21.937 1.00 97.00 71 ILE A N 1
ATOM 569 C CA . ILE A 1 71 ? -10.717 1.773 21.913 1.00 97.00 71 ILE A CA 1
ATOM 570 C C . ILE A 1 71 ? -11.536 0.490 22.106 1.00 97.00 71 ILE A C 1
ATOM 572 O O . ILE A 1 71 ? -12.444 0.467 22.936 1.00 97.00 71 ILE A O 1
ATOM 576 N N . ILE A 1 72 ? -11.199 -0.587 21.390 1.00 97.50 72 ILE A N 1
ATOM 577 C CA . ILE A 1 72 ? -11.870 -1.892 21.503 1.00 97.50 72 ILE A CA 1
ATOM 578 C C . ILE A 1 72 ? -11.688 -2.465 22.909 1.00 97.50 72 ILE A C 1
ATOM 580 O O . ILE A 1 72 ? -12.661 -2.904 23.520 1.00 97.50 72 ILE A O 1
ATOM 584 N N . GLY A 1 73 ? -10.469 -2.412 23.452 1.00 97.56 73 GLY A N 1
ATOM 585 C CA . GLY A 1 73 ? -10.174 -2.860 24.810 1.00 97.56 73 GLY A CA 1
ATOM 586 C C . GLY A 1 73 ? -10.964 -2.081 25.862 1.00 97.56 73 GLY A C 1
ATOM 587 O O . GLY A 1 73 ? -11.555 -2.682 26.757 1.00 97.56 73 GLY A O 1
ATOM 588 N N . MET A 1 74 ? -11.055 -0.756 25.730 1.00 98.19 74 MET A N 1
ATOM 589 C CA . MET A 1 74 ? -11.841 0.082 26.641 1.00 98.19 74 MET A CA 1
ATOM 590 C C . MET A 1 74 ? -13.341 -0.196 26.526 1.00 98.19 74 MET A C 1
ATOM 592 O O . MET A 1 74 ? -14.014 -0.312 27.549 1.00 98.19 74 MET A O 1
ATOM 596 N N . ALA A 1 75 ? -13.863 -0.372 25.308 1.00 98.00 75 ALA A N 1
ATOM 597 C CA . ALA A 1 75 ? -15.249 -0.778 25.097 1.00 98.00 75 ALA A CA 1
ATOM 598 C C . ALA A 1 75 ? -15.526 -2.151 25.733 1.00 98.00 75 ALA A C 1
ATOM 600 O O . ALA A 1 75 ? -16.513 -2.317 26.446 1.00 98.00 75 ALA A O 1
ATOM 601 N N . HIS A 1 76 ? -14.615 -3.115 25.566 1.00 97.44 76 HIS A N 1
ATOM 602 C CA . HIS A 1 76 ? -14.719 -4.439 26.176 1.00 97.44 76 HIS A CA 1
ATOM 603 C C . HIS A 1 76 ? -14.730 -4.376 27.711 1.00 97.44 76 HIS A C 1
ATOM 605 O O . HIS A 1 76 ? -15.536 -5.051 28.352 1.00 97.44 76 HIS A O 1
ATOM 611 N N . LEU A 1 77 ? -13.872 -3.550 28.318 1.00 98.06 77 LEU A N 1
ATOM 612 C CA . LEU A 1 77 ? -13.861 -3.343 29.768 1.00 98.06 77 LEU A CA 1
ATOM 613 C C . LEU A 1 77 ? -15.148 -2.664 30.256 1.00 98.06 77 LEU A C 1
ATOM 615 O O . LEU A 1 77 ? -15.713 -3.097 31.259 1.00 98.06 77 LEU A O 1
ATOM 619 N N . ALA A 1 78 ? -15.645 -1.654 29.538 1.00 98.19 78 ALA A N 1
ATOM 620 C CA . ALA A 1 78 ? -16.888 -0.964 29.876 1.00 98.19 78 ALA A CA 1
ATOM 621 C C . ALA A 1 78 ? -18.110 -1.896 29.814 1.00 98.19 78 ALA A C 1
ATOM 623 O O . ALA A 1 78 ? -18.961 -1.840 30.693 1.00 98.19 78 ALA A O 1
ATOM 624 N N . LEU A 1 79 ? -18.177 -2.824 28.852 1.00 97.81 79 LEU A N 1
ATOM 625 C CA . LEU A 1 79 ? -19.273 -3.804 28.762 1.00 97.81 79 LEU A CA 1
ATOM 626 C C . LEU A 1 79 ? -19.375 -4.741 29.975 1.00 97.81 79 LEU A C 1
ATOM 628 O O . LEU A 1 79 ? -20.426 -5.357 30.184 1.00 97.81 79 LEU A O 1
ATOM 632 N N . ARG A 1 80 ? -18.300 -4.844 30.770 1.00 97.56 80 ARG A N 1
ATOM 633 C CA . ARG A 1 80 ? -18.220 -5.649 31.999 1.00 97.56 80 ARG A CA 1
ATOM 634 C C . ARG A 1 80 ? -18.611 -4.870 33.259 1.00 97.56 80 ARG A C 1
ATOM 636 O O . ARG A 1 80 ? -18.554 -5.440 34.347 1.00 97.56 80 ARG A O 1
ATOM 643 N N . THR A 1 81 ? -18.991 -3.599 33.141 1.00 97.81 81 THR A N 1
ATOM 644 C CA . THR A 1 81 ? -19.502 -2.788 34.254 1.00 97.81 81 THR A CA 1
ATOM 645 C C . THR A 1 81 ? -21.035 -2.722 34.231 1.00 97.81 81 THR A C 1
ATOM 647 O O . THR A 1 81 ? -21.695 -3.283 33.351 1.00 97.81 81 THR A O 1
ATOM 650 N N . ALA A 1 82 ? -21.625 -2.068 35.235 1.00 98.00 82 ALA A N 1
ATOM 651 C CA . ALA A 1 82 ? -23.048 -1.761 35.227 1.00 98.00 82 ALA A CA 1
ATOM 652 C C . ALA A 1 82 ? -23.320 -0.623 34.230 1.00 98.00 82 ALA A C 1
ATOM 654 O O . ALA A 1 82 ? -22.849 0.497 34.424 1.00 98.00 82 ALA A O 1
ATOM 655 N N . LEU A 1 83 ? -24.086 -0.929 33.185 1.00 98.12 83 LEU A N 1
ATOM 656 C CA . LEU A 1 83 ? -24.536 0.001 32.152 1.00 98.12 83 LEU A CA 1
ATOM 657 C C . LEU A 1 83 ? -26.057 -0.095 32.047 1.00 98.12 83 LEU A C 1
ATOM 659 O O . LEU A 1 83 ? -26.606 -1.192 32.181 1.00 98.12 83 LEU A O 1
ATOM 663 N N . ASP A 1 84 ? -26.720 1.026 31.775 1.00 98.38 84 ASP A N 1
ATOM 664 C CA . ASP A 1 84 ? -28.111 0.984 31.320 1.00 98.38 84 ASP A CA 1
ATOM 665 C C . ASP A 1 84 ? -28.211 0.430 29.882 1.00 98.38 84 ASP A C 1
ATOM 667 O O . ASP A 1 84 ? -27.208 0.312 29.170 1.00 98.38 84 ASP A O 1
ATOM 671 N N . ASP A 1 85 ? -29.422 0.077 29.445 1.00 98.12 85 ASP A N 1
ATOM 672 C CA . ASP A 1 85 ? -29.649 -0.558 28.137 1.00 98.12 85 ASP A CA 1
ATOM 673 C C . ASP A 1 85 ? -29.139 0.295 26.965 1.00 98.12 85 ASP A C 1
ATOM 675 O O . ASP A 1 85 ? -28.614 -0.223 25.979 1.00 98.12 85 ASP A O 1
ATOM 679 N N . LYS A 1 86 ? -29.252 1.622 27.078 1.00 98.12 86 LYS A N 1
ATOM 680 C CA . LYS A 1 86 ? -28.854 2.557 26.025 1.00 98.12 86 LYS A CA 1
ATOM 681 C C . LYS A 1 86 ? -27.336 2.721 25.978 1.00 98.12 86 LYS A C 1
ATOM 683 O O . LYS A 1 86 ? -26.752 2.753 24.899 1.00 98.12 86 LYS A O 1
ATOM 688 N N . GLN A 1 87 ? -26.690 2.797 27.138 1.00 98.50 87 GLN A N 1
ATOM 689 C CA . GLN A 1 87 ? -25.237 2.804 27.265 1.00 98.50 87 GLN A CA 1
ATOM 690 C C . GLN A 1 87 ? -24.633 1.503 26.735 1.00 98.50 87 GLN A C 1
ATOM 692 O O . GLN A 1 87 ? -23.659 1.554 25.987 1.00 98.50 87 GLN A O 1
ATOM 697 N N . ARG A 1 88 ? -25.222 0.349 27.071 1.00 98.38 88 ARG A N 1
ATOM 698 C CA . ARG A 1 88 ? -24.786 -0.952 26.551 1.00 98.38 88 ARG A CA 1
ATOM 699 C C . ARG A 1 88 ? -24.845 -0.987 25.025 1.00 98.38 88 ARG A C 1
ATOM 701 O O . ARG A 1 88 ? -23.827 -1.285 24.409 1.00 98.38 88 ARG A O 1
ATOM 708 N N . ASP A 1 89 ? -25.974 -0.600 24.429 1.00 98.38 89 ASP A N 1
ATOM 709 C CA . ASP A 1 89 ? -26.136 -0.525 22.968 1.00 98.38 89 ASP A CA 1
ATOM 710 C C . ASP A 1 89 ? -25.070 0.374 22.310 1.00 98.38 89 ASP A C 1
ATOM 712 O O . ASP A 1 89 ? -24.485 0.019 21.285 1.00 98.38 89 ASP A O 1
ATOM 716 N N . TYR A 1 90 ? -24.743 1.519 22.919 1.00 98.38 90 TYR A N 1
ATOM 717 C CA . TYR A 1 90 ? -23.684 2.400 22.418 1.00 98.38 90 TYR A CA 1
ATOM 718 C C . TYR A 1 90 ? -22.298 1.760 22.473 1.00 98.38 90 TYR A C 1
ATOM 720 O O . TYR A 1 90 ? -21.554 1.829 21.493 1.00 98.38 90 TYR A O 1
ATOM 728 N N . VAL A 1 91 ? -21.942 1.134 23.594 1.00 98.31 91 VAL A N 1
ATOM 729 C CA . VAL A 1 91 ? -20.620 0.521 23.756 1.00 98.31 91 VAL A CA 1
ATOM 730 C C . VAL A 1 91 ? -20.469 -0.712 22.857 1.00 98.31 91 VAL A C 1
ATOM 732 O O . VAL A 1 91 ? -19.409 -0.891 22.257 1.00 98.31 91 VAL A O 1
ATOM 735 N N . GLU A 1 92 ? -21.520 -1.518 22.678 1.00 98.25 92 GLU A N 1
ATOM 736 C CA . GLU A 1 92 ? -21.527 -2.638 21.725 1.00 98.25 92 GLU A CA 1
ATOM 737 C C . GLU A 1 92 ? -21.308 -2.147 20.290 1.00 98.25 92 GLU A C 1
ATOM 739 O O . GLU A 1 92 ? -20.462 -2.684 19.571 1.00 98.25 92 GLU A O 1
ATOM 744 N N . LYS A 1 93 ? -21.988 -1.068 19.883 1.00 98.12 93 LYS A N 1
ATOM 745 C CA . LYS A 1 93 ? -21.784 -0.451 18.563 1.00 98.12 93 LYS A CA 1
ATOM 746 C C . LYS A 1 93 ? -20.362 0.070 18.373 1.00 98.12 93 LYS A C 1
ATOM 748 O O . LYS A 1 93 ? -19.790 -0.147 17.307 1.00 98.12 93 LYS A O 1
ATOM 753 N N . ILE A 1 94 ? -19.772 0.706 19.389 1.00 97.81 94 ILE A N 1
ATOM 754 C CA . ILE A 1 94 ? -18.367 1.151 19.352 1.00 97.81 94 ILE A CA 1
ATOM 755 C C . ILE A 1 94 ? -17.430 -0.049 19.178 1.00 97.81 94 ILE A C 1
ATOM 757 O O . ILE A 1 94 ? -16.551 -0.021 18.317 1.00 97.81 94 ILE A O 1
ATOM 761 N N . HIS A 1 95 ? -17.633 -1.115 19.956 1.00 97.62 95 HIS A N 1
ATOM 762 C CA . HIS A 1 95 ? -16.826 -2.331 19.874 1.00 97.62 95 HIS A CA 1
ATOM 763 C C . HIS A 1 95 ? -16.910 -2.971 18.478 1.00 97.62 95 HIS A C 1
ATOM 765 O O . HIS A 1 95 ? -15.882 -3.252 17.858 1.00 97.62 95 HIS A O 1
ATOM 771 N N . HIS A 1 96 ? -18.122 -3.151 17.944 1.00 97.50 96 HIS A N 1
ATOM 772 C CA . HIS A 1 96 ? -18.331 -3.715 16.609 1.00 97.50 96 HIS A CA 1
ATOM 773 C C . HIS A 1 96 ? -17.737 -2.846 15.497 1.00 97.50 96 HIS A C 1
ATOM 775 O O . HIS A 1 96 ? -17.069 -3.373 14.607 1.00 97.50 96 HIS A O 1
ATOM 781 N N . ALA A 1 97 ? -17.922 -1.525 15.562 1.00 97.50 97 ALA A N 1
ATOM 782 C CA . ALA A 1 97 ? -17.322 -0.600 14.606 1.00 97.50 97 ALA A CA 1
ATOM 783 C C . ALA A 1 97 ? -15.789 -0.668 14.645 1.00 97.50 97 ALA A C 1
ATOM 785 O O . ALA A 1 97 ? -15.147 -0.675 13.595 1.00 97.50 97 ALA A O 1
ATOM 786 N N . GLY A 1 98 ? -15.201 -0.784 15.841 1.00 96.56 98 GLY A N 1
ATOM 787 C CA . GLY A 1 98 ? -13.756 -0.903 15.991 1.00 96.56 98 GLY A CA 1
ATOM 788 C C . GLY A 1 98 ? -13.190 -2.181 15.377 1.00 96.56 98 GLY A C 1
ATOM 789 O O . GLY A 1 98 ? -12.221 -2.117 14.620 1.00 96.56 98 GLY A O 1
ATOM 790 N N . MET A 1 99 ? -13.834 -3.322 15.631 1.00 96.12 99 MET A N 1
ATOM 791 C CA . MET A 1 99 ? -13.467 -4.601 15.011 1.00 96.12 99 MET A CA 1
ATOM 792 C C . MET A 1 99 ? -13.598 -4.551 13.483 1.00 96.12 99 MET A C 1
ATOM 794 O O . MET A 1 99 ? -12.704 -5.004 12.770 1.00 96.12 99 MET A O 1
ATOM 798 N N . SER A 1 100 ? -14.682 -3.957 12.970 1.00 96.31 100 SER A N 1
ATOM 799 C CA . SER A 1 100 ? -14.893 -3.805 11.527 1.00 96.31 100 SER A CA 1
ATOM 800 C C . SER A 1 100 ? -13.823 -2.926 10.876 1.00 96.31 100 SER A C 1
ATOM 802 O O . SER A 1 100 ? -13.363 -3.243 9.782 1.00 96.31 100 SER A O 1
ATOM 804 N N . LEU A 1 101 ? -13.414 -1.837 11.532 1.00 95.25 101 LEU A N 1
ATOM 805 C CA . LEU A 1 101 ? -12.381 -0.948 11.008 1.00 95.25 101 LEU A CA 1
ATOM 806 C C . LEU A 1 101 ? -11.013 -1.639 10.953 1.00 95.25 101 LEU A C 1
ATOM 808 O O . LEU A 1 101 ? -10.299 -1.472 9.969 1.00 95.25 101 LEU A O 1
ATOM 812 N N . LEU A 1 102 ? -10.663 -2.450 11.958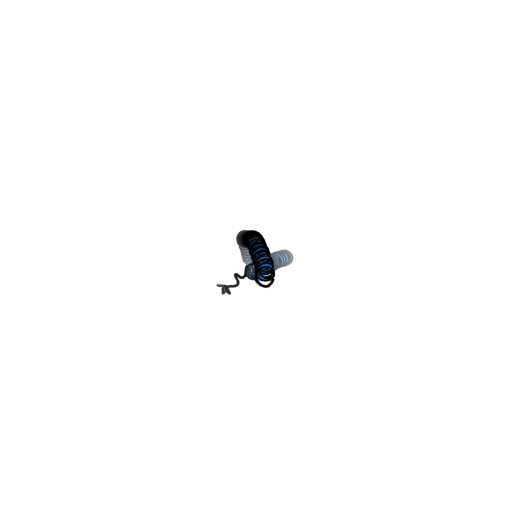 1.00 94.62 102 LEU A N 1
ATOM 813 C CA . LEU A 1 102 ? -9.439 -3.258 11.911 1.00 94.62 102 LEU A CA 1
ATOM 814 C C . LEU A 1 102 ? -9.449 -4.258 10.752 1.00 94.62 102 LEU A C 1
ATOM 816 O O . LEU A 1 102 ? -8.418 -4.420 10.104 1.00 94.62 102 LEU A O 1
ATOM 820 N N . GLY A 1 103 ? -10.598 -4.880 10.465 1.00 93.75 103 GLY A N 1
ATO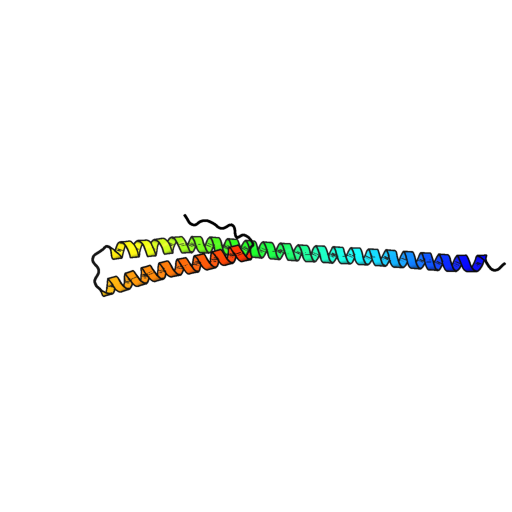M 821 C CA . GLY A 1 103 ? -10.766 -5.736 9.287 1.00 93.75 103 GLY A CA 1
ATOM 822 C C . GLY A 1 103 ? -10.431 -4.992 7.993 1.00 93.75 103 GLY A C 1
ATOM 823 O O . GLY A 1 103 ? -9.533 -5.398 7.268 1.00 93.75 103 GLY A O 1
ATOM 824 N N . ILE A 1 104 ? -11.051 -3.827 7.780 1.00 94.00 104 ILE A N 1
ATOM 825 C CA . ILE A 1 104 ? -10.806 -2.987 6.594 1.00 94.00 104 ILE A CA 1
ATOM 826 C C . ILE A 1 104 ? -9.331 -2.569 6.485 1.00 94.00 104 ILE A C 1
ATOM 828 O O . ILE A 1 104 ? -8.748 -2.596 5.403 1.00 94.00 104 ILE A O 1
ATOM 832 N N . VAL A 1 105 ? -8.710 -2.168 7.598 1.00 91.75 105 VAL A N 1
ATOM 833 C CA . VAL A 1 105 ? -7.296 -1.761 7.618 1.00 91.75 105 VAL A CA 1
ATOM 834 C C . VAL A 1 105 ? -6.376 -2.930 7.258 1.00 91.75 105 VAL A C 1
ATOM 836 O O . VAL A 1 105 ? -5.400 -2.728 6.534 1.00 91.75 105 VAL A O 1
ATOM 839 N N . ASN A 1 106 ? -6.675 -4.137 7.741 1.00 90.25 106 ASN A N 1
ATOM 840 C CA . ASN A 1 106 ? -5.917 -5.335 7.391 1.00 90.25 106 ASN A CA 1
ATOM 841 C C . ASN A 1 106 ? -6.098 -5.696 5.908 1.00 90.25 106 ASN A C 1
ATOM 843 O O . ASN A 1 106 ? -5.100 -5.914 5.229 1.00 90.25 106 ASN A O 1
ATOM 847 N N . ASP A 1 107 ? -7.322 -5.639 5.377 1.00 91.75 107 ASP A N 1
ATOM 848 C CA . ASP A 1 107 ? -7.596 -5.926 3.961 1.00 91.75 107 ASP A CA 1
ATOM 849 C C . ASP A 1 107 ? -6.824 -4.976 3.022 1.00 91.75 107 ASP A C 1
ATOM 851 O O . ASP A 1 107 ? -6.266 -5.395 2.006 1.00 91.75 107 ASP A O 1
ATOM 855 N N . ILE A 1 108 ? -6.737 -3.685 3.376 1.00 89.38 108 ILE A N 1
ATOM 856 C CA . ILE A 1 108 ? -5.949 -2.691 2.624 1.00 89.38 108 ILE A CA 1
ATOM 857 C C . ILE A 1 108 ? -4.451 -3.027 2.660 1.00 89.38 108 ILE A C 1
ATOM 859 O O . ILE A 1 108 ? -3.749 -2.863 1.656 1.00 89.38 108 ILE A O 1
ATOM 863 N N . LEU A 1 109 ? -3.946 -3.488 3.806 1.00 87.81 109 LEU A N 1
ATOM 864 C CA . LEU A 1 109 ? -2.548 -3.887 3.946 1.00 87.81 109 LEU A CA 1
ATOM 865 C C . LEU A 1 109 ? -2.238 -5.132 3.106 1.00 87.81 109 LEU A C 1
ATOM 867 O O . LEU A 1 109 ? -1.217 -5.162 2.416 1.00 87.81 109 LEU A O 1
ATOM 871 N N . ASP A 1 110 ? -3.120 -6.127 3.124 1.00 87.38 110 ASP A N 1
ATOM 872 C CA . ASP A 1 110 ? -2.958 -7.357 2.350 1.00 87.38 110 ASP A CA 1
ATOM 873 C C . ASP A 1 110 ? -2.994 -7.077 0.848 1.00 87.38 110 ASP A C 1
ATOM 875 O O . ASP A 1 110 ? -2.127 -7.553 0.111 1.00 87.38 110 ASP A O 1
ATOM 879 N N . PHE A 1 111 ? -3.904 -6.209 0.395 1.00 84.75 111 PHE A N 1
ATOM 880 C CA . PHE A 1 111 ? -3.927 -5.740 -0.990 1.00 84.75 111 PHE A CA 1
ATOM 881 C C . PHE A 1 111 ? -2.593 -5.093 -1.404 1.00 84.75 111 PHE A C 1
ATOM 883 O O . PHE A 1 111 ? -2.048 -5.408 -2.462 1.00 84.75 111 PHE A O 1
ATOM 890 N N . SER A 1 112 ? -2.021 -4.243 -0.546 1.00 82.44 112 SER A N 1
ATOM 891 C CA . SER A 1 112 ? -0.717 -3.605 -0.783 1.00 82.44 112 SER A CA 1
ATOM 892 C C . SER A 1 112 ? 0.429 -4.620 -0.898 1.00 82.44 112 SER A C 1
ATOM 894 O O . SER A 1 112 ? 1.289 -4.505 -1.775 1.00 82.44 112 SER A O 1
ATOM 896 N N . LYS A 1 113 ? 0.429 -5.666 -0.058 1.00 80.81 113 LYS A N 1
ATOM 897 C CA . LYS A 1 113 ? 1.413 -6.761 -0.136 1.00 80.81 113 LYS A CA 1
ATOM 898 C C . LYS A 1 113 ? 1.287 -7.550 -1.445 1.00 80.81 113 LYS A C 1
ATOM 900 O O . LYS A 1 113 ? 2.315 -7.924 -2.014 1.00 80.81 113 LYS A O 1
ATOM 905 N N . VAL A 1 114 ? 0.061 -7.777 -1.933 1.00 80.19 114 VAL A N 1
ATOM 906 C CA . VAL A 1 114 ? -0.206 -8.438 -3.227 1.00 80.19 114 VAL A CA 1
ATOM 907 C C . VAL A 1 114 ? 0.356 -7.611 -4.381 1.00 80.19 114 VAL A C 1
ATOM 909 O O . VAL A 1 114 ? 1.090 -8.141 -5.211 1.00 80.19 114 VAL A O 1
ATOM 912 N N . GLU A 1 115 ? 0.042 -6.313 -4.416 1.00 74.19 115 GLU A N 1
ATOM 913 C CA . GLU A 1 115 ? 0.464 -5.387 -5.475 1.00 74.19 115 GLU A CA 1
ATOM 914 C C . GLU A 1 115 ? 1.996 -5.275 -5.558 1.00 74.19 115 GLU A C 1
ATOM 916 O O . GLU A 1 115 ? 2.560 -5.188 -6.645 1.00 74.19 115 GLU A O 1
ATOM 921 N N . ALA A 1 116 ? 2.685 -5.370 -4.416 1.00 71.31 116 ALA A N 1
ATOM 922 C CA . ALA A 1 116 ? 4.144 -5.382 -4.345 1.00 71.31 116 ALA A CA 1
ATOM 923 C C . ALA A 1 116 ? 4.791 -6.747 -4.672 1.00 71.31 116 ALA A C 1
ATOM 925 O O . ALA A 1 116 ? 6.014 -6.868 -4.595 1.00 71.31 116 ALA A O 1
ATOM 926 N N . GLY A 1 117 ? 4.006 -7.791 -4.971 1.00 67.94 117 GLY A N 1
ATOM 927 C CA . GLY A 1 117 ? 4.508 -9.157 -5.169 1.00 67.94 117 GLY A CA 1
ATOM 928 C C . GLY A 1 117 ? 5.103 -9.793 -3.902 1.00 67.94 117 GLY A C 1
ATOM 929 O O . GLY A 1 117 ? 5.843 -10.769 -3.993 1.00 67.94 117 GLY A O 1
ATOM 930 N N . LYS A 1 118 ? 4.801 -9.243 -2.716 1.00 59.97 118 LYS A N 1
ATOM 931 C CA . LYS A 1 118 ? 5.375 -9.615 -1.407 1.00 59.97 118 LYS A CA 1
ATOM 932 C C . LYS A 1 118 ? 4.461 -10.509 -0.568 1.00 59.97 118 LYS A C 1
ATOM 934 O O . LYS A 1 118 ? 4.576 -10.526 0.654 1.00 59.97 118 LYS A O 1
ATOM 939 N N . LEU A 1 119 ? 3.541 -11.239 -1.191 1.00 48.22 119 LEU A N 1
ATOM 940 C CA . LEU A 1 119 ? 2.633 -12.146 -0.490 1.00 48.22 119 LEU A CA 1
ATOM 941 C C . LEU A 1 119 ? 3.390 -13.399 0.002 1.00 48.22 119 LEU A C 1
ATOM 943 O O . LEU A 1 119 ? 3.252 -14.495 -0.531 1.00 48.22 119 LEU A O 1
ATOM 947 N N . SER A 1 120 ? 4.219 -13.243 1.033 1.00 48.00 120 SER A N 1
ATOM 948 C CA . SER A 1 120 ? 4.460 -14.319 1.987 1.00 48.00 120 SER A CA 1
ATOM 949 C C . SER A 1 120 ? 3.249 -14.351 2.907 1.00 48.00 120 SER A C 1
ATOM 951 O O . SER A 1 120 ? 2.950 -13.350 3.556 1.00 48.00 120 SER A O 1
ATOM 953 N N . ILE A 1 121 ? 2.533 -15.474 2.910 1.00 43.66 121 ILE A N 1
ATOM 954 C CA . ILE A 1 121 ? 1.414 -15.746 3.813 1.00 43.66 121 ILE A CA 1
ATOM 955 C C . ILE A 1 121 ? 1.944 -15.591 5.243 1.00 43.66 121 ILE A C 1
ATOM 957 O O . ILE A 1 121 ? 2.605 -16.485 5.767 1.00 43.66 121 ILE A O 1
ATOM 961 N N . GLU A 1 122 ? 1.724 -14.429 5.852 1.00 42.34 122 GLU A N 1
ATOM 962 C CA . GLU A 1 122 ? 1.963 -14.248 7.276 1.00 42.34 122 GLU A CA 1
ATOM 963 C C . GLU A 1 122 ? 0.807 -14.940 7.993 1.00 42.34 122 GLU A C 1
ATOM 965 O O . GLU A 1 122 ? -0.341 -14.499 7.941 1.00 42.34 122 GLU A O 1
ATOM 970 N N . HIS A 1 123 ? 1.117 -16.084 8.603 1.00 36.66 123 HIS A N 1
ATOM 971 C CA . HIS A 1 123 ? 0.248 -16.707 9.585 1.00 36.66 123 HIS A CA 1
ATOM 972 C C . HIS A 1 123 ? -0.016 -15.696 10.704 1.00 36.66 123 HIS A C 1
ATOM 974 O O . HIS A 1 123 ? 0.912 -15.124 11.269 1.00 36.66 123 HIS A O 1
ATOM 980 N N . ILE A 1 124 ? -1.296 -15.458 10.967 1.00 42.31 124 ILE A N 1
ATOM 981 C CA . ILE A 1 124 ? -1.773 -14.617 12.059 1.00 42.31 124 ILE A CA 1
ATOM 982 C C . ILE A 1 124 ? -1.533 -15.393 13.365 1.00 42.31 124 ILE A C 1
ATOM 984 O O . ILE A 1 124 ? -2.080 -16.489 13.508 1.00 42.31 124 ILE A O 1
ATOM 988 N N . ASP A 1 125 ? -0.710 -14.838 14.262 1.00 35.47 125 ASP A N 1
ATOM 989 C CA . ASP A 1 125 ? -0.635 -15.218 15.686 1.00 35.47 125 ASP A CA 1
ATOM 990 C C . ASP A 1 125 ? -1.859 -14.700 16.464 1.00 35.47 125 ASP A C 1
ATOM 992 O O . ASP A 1 125 ? -2.317 -13.565 16.174 1.00 35.47 125 ASP A O 1
#

Foldseek 3Di:
DPVVVVVVVVVVVVVVVVVVVVVVVVVVVVVVVVVVVVVVVVVVVVLVVLVVVLVVLVVVLVVLCVVLVVQLVVLVVVCPDDDDPVRNVVSVVSNVVSVVVNVVSVVVNCVSCVVSVNPPPPDDD